Protein AF-A0A8H7QH98-F1 (afdb_monomer_lite)

Organism: NCBI:txid64648

pLDDT: mean 81.22, std 14.15, range [38.41, 97.0]

Secondary structure (DSSP, 8-state):
-----------HHHHHHHHHHHHHHHHHHHHHHHHHHHHHHHHHHHHHHHHHHHHHHHHHIIIIIHHHHHHHHHHHHHHTTT-HHHHHHHHHHHHHHHHH-HHHHHHHHHHH-TT-

Foldseek 3Di:
DDDDDDDPPPDVVVVVVVVVVVVVVVVVVVVVVVVVVVVVVVVVVVVVVVVVVVVVVVCCCPVFVVVVLVVVLVVLCVVCVVPPPSSVVVNVVVVCQCPPPVVSVVVCCVVRVVPD

Sequence (116 aa):
MVTTKAKVHKTQRGGLQIKGAAKRLEIQKSEQHNKIKESFHQYDLTKNKIIHLEDKKNNLLKQQLLPYLKEELQLLRLLYNDSTDQYQKEQKKFIKTIIGDDNKTTAFIKKHLKHI

Structure (mmCIF, N/CA/C/O backbone):
data_AF-A0A8H7QH98-F1
#
_entry.id   AF-A0A8H7QH98-F1
#
loop_
_atom_site.group_PDB
_atom_site.id
_atom_site.type_symbol
_atom_site.label_atom_id
_atom_site.label_alt_id
_atom_site.label_comp_id
_atom_site.label_asym_id
_atom_site.label_entity_id
_atom_site.label_seq_id
_atom_site.pdbx_PDB_ins_code
_atom_site.Cartn_x
_atom_site.Cartn_y
_atom_site.Cartn_z
_atom_site.occupancy
_atom_site.B_iso_or_equiv
_atom_site.auth_seq_id
_atom_site.auth_comp_id
_atom_site.auth_asym_id
_atom_site.auth_atom_id
_atom_site.pdbx_PDB_model_num
ATOM 1 N N . MET A 1 1 ? 56.535 21.041 -67.925 1.00 39.53 1 MET A N 1
ATOM 2 C CA . MET A 1 1 ? 56.121 20.690 -66.548 1.00 39.53 1 MET A CA 1
ATOM 3 C C . MET A 1 1 ? 54.809 19.924 -66.625 1.00 39.53 1 MET A C 1
ATOM 5 O O . MET A 1 1 ? 53.811 20.512 -67.012 1.00 39.53 1 MET A O 1
ATOM 9 N N . VAL A 1 2 ? 54.815 18.617 -66.353 1.00 38.41 2 VAL A N 1
ATOM 10 C CA . VAL A 1 2 ? 53.608 17.772 -66.394 1.00 38.41 2 VAL A CA 1
ATOM 11 C C . VAL A 1 2 ? 53.198 17.477 -64.956 1.00 38.41 2 VAL A C 1
ATOM 13 O O . VAL A 1 2 ? 53.914 16.785 -64.240 1.00 38.41 2 VAL A O 1
ATOM 16 N N . THR A 1 3 ? 52.075 18.036 -64.511 1.00 45.06 3 THR A N 1
ATOM 17 C CA . THR A 1 3 ? 51.493 17.754 -63.195 1.00 45.06 3 THR A CA 1
ATOM 18 C C . THR A 1 3 ? 50.578 16.537 -63.294 1.00 45.06 3 THR A C 1
ATOM 20 O O . THR A 1 3 ? 49.435 16.606 -63.744 1.00 45.06 3 THR A O 1
ATOM 23 N N . THR A 1 4 ? 51.084 15.381 -62.876 1.00 48.47 4 THR A N 1
ATOM 24 C CA . THR A 1 4 ? 50.303 14.151 -62.729 1.00 48.47 4 THR A CA 1
ATOM 25 C C . THR A 1 4 ? 49.374 14.268 -61.519 1.00 48.47 4 THR A C 1
ATOM 27 O O . THR A 1 4 ? 49.793 14.186 -60.367 1.00 48.47 4 THR A O 1
ATOM 30 N N . LYS A 1 5 ? 48.073 14.457 -61.771 1.00 51.66 5 LYS A N 1
ATOM 31 C CA . LYS A 1 5 ? 47.031 14.347 -60.741 1.00 51.66 5 LYS A CA 1
ATOM 32 C C . LYS A 1 5 ? 46.887 12.879 -60.333 1.00 51.66 5 LYS A C 1
ATOM 34 O O . LYS A 1 5 ? 46.366 12.071 -61.101 1.00 51.66 5 LYS A O 1
ATOM 39 N N . ALA A 1 6 ? 47.331 12.539 -59.126 1.00 50.62 6 ALA A N 1
ATOM 40 C CA . ALA A 1 6 ? 47.115 11.224 -58.534 1.00 50.62 6 ALA A CA 1
ATOM 41 C C . ALA A 1 6 ? 45.605 10.971 -58.358 1.00 50.62 6 ALA A C 1
ATOM 43 O O . ALA A 1 6 ? 44.942 11.593 -57.526 1.00 50.62 6 ALA A O 1
ATOM 44 N N . LYS A 1 7 ? 45.040 10.061 -59.161 1.00 51.00 7 LYS A N 1
ATOM 45 C CA . LYS A 1 7 ? 43.684 9.543 -58.951 1.00 51.00 7 LYS A CA 1
ATOM 46 C C . LYS A 1 7 ? 43.694 8.666 -57.702 1.00 51.00 7 LYS A C 1
ATOM 48 O O . LYS A 1 7 ? 44.195 7.546 -57.722 1.00 51.00 7 LYS A O 1
ATOM 53 N N . VAL A 1 8 ? 43.111 9.178 -56.621 1.00 54.38 8 VAL A N 1
ATOM 54 C CA . VAL A 1 8 ? 42.837 8.410 -55.402 1.00 54.38 8 VAL A CA 1
ATOM 55 C C . VAL A 1 8 ? 41.792 7.343 -55.736 1.00 54.38 8 VAL A C 1
ATOM 57 O O . VAL A 1 8 ? 40.589 7.611 -55.760 1.00 54.38 8 VAL A O 1
ATOM 60 N N . HIS A 1 9 ? 42.243 6.123 -56.018 1.00 49.03 9 HIS A N 1
ATOM 61 C CA . HIS A 1 9 ? 41.366 4.961 -56.107 1.00 49.03 9 HIS A CA 1
ATOM 62 C C . HIS A 1 9 ? 40.832 4.639 -54.706 1.00 49.03 9 HIS A C 1
ATOM 64 O O . HIS A 1 9 ? 41.483 3.962 -53.914 1.00 49.03 9 HIS A O 1
ATOM 70 N N . LYS A 1 10 ? 39.628 5.127 -54.385 1.00 58.53 10 LYS A N 1
ATOM 71 C CA . LYS A 1 10 ? 38.875 4.645 -53.221 1.00 58.53 10 LYS A CA 1
ATOM 72 C C . LYS A 1 10 ? 38.550 3.168 -53.449 1.00 58.53 10 LYS A C 1
ATOM 74 O O . LYS A 1 10 ? 37.736 2.828 -54.305 1.00 58.53 10 LYS A O 1
ATOM 79 N N . THR A 1 11 ? 39.190 2.287 -52.691 1.00 55.50 11 THR A N 1
ATOM 80 C CA . THR A 1 11 ? 38.901 0.853 -52.679 1.00 55.50 11 THR A CA 1
ATOM 81 C C . THR A 1 11 ? 37.447 0.630 -52.250 1.00 55.50 11 THR A C 1
ATOM 83 O O . THR A 1 11 ? 37.055 0.954 -51.129 1.00 55.50 11 THR A O 1
ATOM 86 N N . GLN A 1 12 ? 36.624 0.061 -53.140 1.00 59.31 12 GLN A N 1
ATOM 87 C CA . GLN A 1 12 ? 35.193 -0.210 -52.906 1.00 59.31 12 GLN A CA 1
ATOM 88 C C . GLN A 1 12 ? 34.923 -0.988 -51.601 1.00 59.31 12 GLN A C 1
ATOM 90 O O . GLN A 1 12 ? 33.886 -0.790 -50.967 1.00 59.31 12 GLN A O 1
ATOM 95 N N . ARG A 1 13 ? 35.882 -1.812 -51.151 1.00 59.22 13 ARG A N 1
ATOM 96 C CA . ARG A 1 13 ? 35.819 -2.555 -49.879 1.00 59.22 13 ARG A CA 1
ATOM 97 C C . ARG A 1 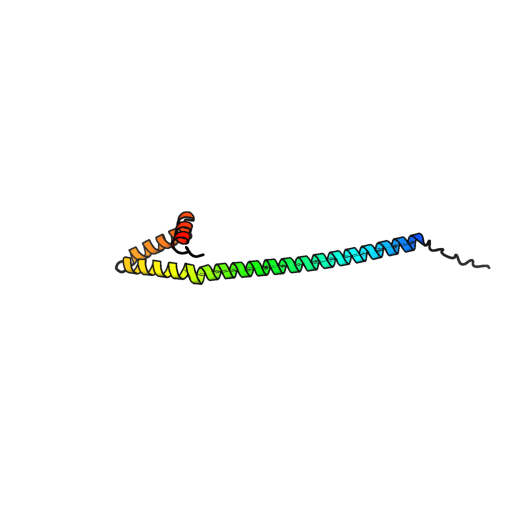13 ? 35.763 -1.648 -48.642 1.00 59.22 13 ARG A C 1
ATOM 99 O O . ARG A 1 13 ? 34.994 -1.944 -47.732 1.00 59.22 13 ARG A O 1
ATOM 106 N N . GLY A 1 14 ? 36.489 -0.527 -48.624 1.00 59.72 14 GLY A N 1
ATOM 107 C CA . GLY A 1 14 ? 36.447 0.428 -47.508 1.00 59.72 14 GLY A CA 1
ATOM 108 C C . GLY A 1 14 ? 35.102 1.157 -47.416 1.00 59.72 14 GLY A C 1
ATOM 109 O O . GLY A 1 14 ? 34.547 1.318 -46.333 1.00 59.72 14 GLY A O 1
ATOM 110 N N . GLY A 1 15 ? 34.510 1.512 -48.562 1.00 65.19 15 GLY A N 1
ATOM 111 C CA . GLY A 1 15 ? 33.186 2.143 -48.615 1.00 65.19 15 GLY A CA 1
ATOM 112 C C . GLY A 1 15 ? 32.049 1.230 -48.137 1.00 65.19 15 GLY A C 1
ATOM 113 O O . GLY A 1 15 ? 31.135 1.702 -47.461 1.00 65.19 15 GLY A O 1
ATOM 114 N N . LEU A 1 16 ? 32.111 -0.074 -48.437 1.00 65.06 16 LEU A N 1
ATOM 115 C CA . LEU A 1 16 ? 31.139 -1.055 -47.933 1.00 65.06 16 LEU A CA 1
ATOM 116 C C . LEU A 1 16 ? 31.248 -1.255 -46.415 1.00 65.06 16 LEU A C 1
ATOM 118 O O . LEU A 1 16 ? 30.224 -1.321 -45.738 1.00 65.06 16 LEU A O 1
ATOM 122 N N . GLN A 1 17 ? 32.469 -1.318 -45.878 1.00 70.38 17 GLN A N 1
ATOM 123 C CA . GLN A 1 17 ? 32.695 -1.457 -44.435 1.00 70.38 17 GLN A CA 1
ATOM 124 C C . GLN A 1 17 ? 32.172 -0.241 -43.659 1.00 70.38 17 GLN A C 1
ATOM 126 O O . GLN A 1 17 ? 31.494 -0.413 -42.647 1.00 70.38 17 GLN A O 1
ATOM 131 N N . ILE A 1 18 ? 32.387 0.976 -44.174 1.00 72.56 18 ILE A N 1
ATOM 132 C CA . ILE A 1 18 ? 31.867 2.215 -43.573 1.00 72.56 18 ILE A CA 1
ATOM 133 C C . ILE A 1 18 ? 30.330 2.242 -43.599 1.00 72.56 18 ILE A C 1
ATOM 135 O O . ILE A 1 18 ? 29.706 2.543 -42.584 1.00 72.56 18 ILE A O 1
ATOM 139 N N . LYS A 1 19 ? 29.698 1.865 -44.722 1.00 75.12 19 LYS A N 1
ATOM 140 C CA . LYS A 1 19 ? 28.227 1.765 -44.817 1.00 75.12 19 LYS A CA 1
ATOM 141 C C . LYS A 1 19 ? 27.655 0.712 -43.863 1.00 75.12 19 LYS A C 1
ATOM 143 O O . LYS A 1 19 ? 26.624 0.945 -43.236 1.00 75.12 19 LYS A O 1
ATOM 148 N N . GLY A 1 20 ? 28.335 -0.426 -43.723 1.00 81.38 20 GLY A N 1
ATOM 149 C CA . GLY A 1 20 ? 27.967 -1.470 -42.768 1.00 81.38 20 GLY A CA 1
ATOM 150 C C . GLY A 1 20 ? 28.059 -0.999 -41.315 1.00 81.38 20 GLY A C 1
ATOM 151 O O . GLY A 1 20 ? 27.152 -1.274 -40.533 1.00 81.38 20 GLY A O 1
ATOM 152 N N . ALA A 1 21 ? 29.113 -0.260 -40.959 1.00 82.56 21 ALA A N 1
ATOM 153 C CA . ALA A 1 21 ? 29.285 0.313 -39.624 1.00 82.56 21 ALA A CA 1
ATOM 154 C C . ALA A 1 21 ? 28.230 1.388 -39.309 1.00 82.56 21 ALA A C 1
ATOM 156 O O . ALA A 1 21 ? 27.644 1.366 -38.229 1.00 82.56 21 ALA A O 1
ATOM 157 N N . ALA A 1 22 ? 27.925 2.271 -40.267 1.00 83.75 22 ALA A N 1
ATOM 158 C CA . ALA A 1 22 ? 26.886 3.291 -40.117 1.00 83.75 22 ALA A CA 1
ATOM 159 C C . ALA A 1 22 ? 25.501 2.671 -39.864 1.00 83.75 22 ALA A C 1
ATOM 161 O O . ALA A 1 22 ? 24.824 3.051 -38.912 1.00 83.75 22 ALA A O 1
ATOM 162 N N . LYS A 1 23 ? 25.124 1.641 -40.636 1.00 88.25 23 LYS A N 1
ATOM 163 C CA . LYS A 1 23 ? 23.849 0.933 -40.447 1.00 88.25 23 LYS A CA 1
ATOM 164 C C . LYS A 1 23 ? 23.754 0.251 -39.076 1.00 88.25 23 LYS A C 1
ATOM 166 O O . LYS A 1 23 ? 22.698 0.267 -38.454 1.00 88.25 23 LYS A O 1
ATOM 171 N N . ARG A 1 24 ? 24.852 -0.331 -38.575 1.00 88.88 24 ARG A N 1
ATOM 172 C CA . ARG A 1 24 ? 24.889 -0.922 -37.222 1.00 88.88 24 ARG A CA 1
ATOM 173 C C . ARG A 1 24 ? 24.721 0.135 -36.131 1.00 88.88 24 ARG A C 1
ATOM 175 O O . ARG A 1 24 ? 24.009 -0.119 -35.168 1.00 88.88 24 ARG A O 1
ATOM 182 N N . LEU A 1 25 ? 25.334 1.308 -36.291 1.00 90.56 25 LEU A N 1
ATOM 183 C CA . LEU A 1 25 ? 25.177 2.426 -35.355 1.00 90.56 25 LEU A CA 1
ATOM 184 C C . LEU A 1 25 ? 23.742 2.964 -35.331 1.00 90.56 25 LEU A C 1
ATOM 186 O O . LEU A 1 25 ? 23.234 3.276 -34.258 1.00 90.56 25 LEU A O 1
ATOM 190 N N . GLU A 1 26 ? 23.075 3.058 -36.483 1.00 90.75 26 GLU A N 1
ATOM 191 C CA . GLU A 1 26 ? 21.659 3.446 -36.547 1.00 90.75 26 GLU A CA 1
ATOM 192 C C . GLU A 1 26 ? 20.759 2.445 -35.820 1.00 90.75 26 GLU A C 1
ATOM 194 O O . GLU A 1 26 ? 19.923 2.851 -35.012 1.00 90.75 26 GLU A O 1
ATOM 199 N N . ILE A 1 27 ? 20.976 1.143 -36.042 1.00 91.69 27 ILE A N 1
ATOM 200 C CA . ILE A 1 27 ? 20.240 0.080 -35.345 1.00 91.69 27 ILE A CA 1
ATOM 201 C C . ILE A 1 27 ? 20.479 0.173 -33.833 1.00 91.69 27 ILE A C 1
ATOM 203 O O . ILE A 1 27 ? 19.519 0.221 -33.073 1.00 91.69 27 ILE A O 1
ATOM 207 N N . GLN A 1 28 ? 21.733 0.310 -33.389 1.00 93.31 28 GLN A N 1
ATOM 208 C CA . GLN A 1 28 ? 22.057 0.455 -31.965 1.00 93.31 28 GLN A CA 1
ATOM 209 C C . GLN A 1 28 ? 21.401 1.686 -31.331 1.00 93.31 28 GLN A C 1
ATOM 211 O O . GLN A 1 28 ? 20.877 1.597 -30.223 1.00 93.31 28 GLN A O 1
ATOM 216 N N . LYS A 1 29 ? 21.394 2.834 -32.020 1.00 92.44 29 LYS A N 1
ATOM 217 C CA . LYS A 1 29 ? 20.715 4.044 -31.532 1.00 92.44 29 LYS A CA 1
ATOM 218 C C . LYS A 1 29 ? 19.204 3.846 -31.437 1.00 92.44 29 LYS A C 1
ATOM 220 O O . LYS A 1 29 ? 18.598 4.287 -30.463 1.00 92.44 29 LYS A O 1
ATOM 225 N N . SER A 1 30 ? 18.599 3.172 -32.415 1.00 93.88 30 SER A N 1
ATOM 226 C CA . SER A 1 30 ? 17.172 2.842 -32.392 1.00 93.88 30 SER A CA 1
ATOM 227 C C . SER A 1 30 ? 16.830 1.886 -31.245 1.00 93.88 30 SER A C 1
ATOM 229 O O . SER A 1 30 ? 15.886 2.138 -30.500 1.00 93.88 30 SER A O 1
ATOM 231 N N . GLU A 1 31 ? 17.639 0.849 -31.028 1.00 94.19 31 GLU A N 1
ATOM 232 C CA . GLU A 1 31 ? 17.486 -0.076 -29.901 1.00 94.19 31 GLU A CA 1
ATOM 233 C C . GLU A 1 31 ? 17.637 0.635 -28.552 1.00 94.19 31 GLU A C 1
ATOM 235 O O . GLU A 1 31 ? 16.846 0.403 -27.641 1.00 94.19 31 GLU A O 1
ATOM 240 N N . GLN A 1 32 ? 18.620 1.530 -28.415 1.00 93.62 32 GLN A N 1
ATOM 241 C CA . GLN A 1 32 ? 18.792 2.349 -27.212 1.00 93.62 32 GLN A CA 1
ATOM 242 C C . GLN A 1 32 ? 17.579 3.249 -26.965 1.00 93.62 32 GLN A C 1
ATOM 244 O O . GLN A 1 32 ? 17.085 3.317 -25.841 1.00 93.62 32 GLN A O 1
ATOM 249 N N . HIS A 1 33 ? 17.068 3.902 -28.010 1.00 94.00 33 HIS A N 1
ATOM 250 C CA . HIS A 1 33 ? 15.870 4.729 -27.914 1.00 94.00 33 HIS A CA 1
ATOM 251 C C . HIS A 1 33 ? 14.651 3.914 -27.460 1.00 94.00 33 HIS A C 1
ATOM 253 O O . HIS A 1 33 ? 13.933 4.331 -26.550 1.00 94.00 33 HIS A O 1
ATOM 259 N N . ASN A 1 34 ? 14.456 2.722 -28.029 1.00 94.94 34 ASN A N 1
ATOM 260 C CA . ASN A 1 34 ? 13.365 1.829 -27.645 1.00 94.94 34 ASN A CA 1
ATOM 261 C C . ASN A 1 34 ? 13.501 1.357 -26.193 1.00 94.94 34 ASN A C 1
ATOM 263 O O . ASN A 1 34 ? 12.527 1.427 -25.449 1.00 94.94 34 ASN A O 1
ATOM 267 N N . LYS A 1 35 ? 14.709 0.989 -25.748 1.00 95.62 35 LYS A N 1
ATOM 268 C CA . LYS A 1 35 ? 14.969 0.618 -24.345 1.00 95.62 35 LYS A CA 1
ATOM 269 C C . LYS A 1 35 ? 14.644 1.749 -23.373 1.00 95.62 35 LYS A C 1
ATOM 271 O O . LYS A 1 35 ? 14.066 1.510 -22.315 1.00 95.62 35 LYS A O 1
ATOM 276 N N . ILE A 1 36 ? 14.998 2.987 -23.719 1.00 94.81 36 ILE A N 1
ATOM 277 C CA . ILE A 1 36 ? 14.657 4.161 -22.906 1.00 94.81 36 ILE A CA 1
ATOM 278 C C . ILE A 1 36 ? 13.136 4.323 -22.833 1.00 94.81 36 ILE A C 1
ATOM 280 O O . ILE A 1 36 ? 12.588 4.484 -21.744 1.00 94.81 36 ILE A O 1
ATOM 284 N N . LYS A 1 37 ? 12.442 4.219 -23.971 1.00 96.25 37 LYS A N 1
ATOM 285 C CA . LYS A 1 37 ? 10.979 4.310 -24.033 1.00 96.25 37 LYS A CA 1
ATOM 286 C C . LYS A 1 37 ? 10.299 3.232 -23.181 1.00 96.25 37 LYS A C 1
ATOM 288 O O . LYS A 1 37 ? 9.387 3.541 -22.420 1.00 96.25 37 LYS A O 1
ATOM 293 N N . GLU A 1 38 ? 10.763 1.990 -23.274 1.00 95.88 38 GLU A N 1
ATOM 294 C CA . GLU A 1 38 ? 10.288 0.880 -22.442 1.00 95.88 38 GLU A CA 1
ATOM 295 C C . GLU A 1 38 ? 10.540 1.141 -20.954 1.00 95.88 38 GLU A C 1
ATOM 297 O O . GLU A 1 38 ? 9.649 0.921 -20.138 1.00 95.88 38 GLU A O 1
ATOM 302 N N . SER A 1 39 ? 11.711 1.674 -20.597 1.00 94.81 39 SER A N 1
ATOM 303 C CA . SER A 1 39 ? 12.053 2.007 -19.207 1.00 94.81 39 SER A CA 1
ATOM 304 C C . SER A 1 39 ? 11.099 3.051 -18.619 1.00 94.81 39 SER A C 1
ATOM 306 O O . SER A 1 39 ? 10.611 2.874 -17.504 1.00 94.81 39 SER A O 1
ATOM 308 N N . PHE A 1 40 ? 10.777 4.106 -19.377 1.00 96.69 40 PHE A N 1
ATOM 309 C CA . PHE A 1 40 ? 9.782 5.101 -18.960 1.00 96.69 40 PHE A CA 1
ATOM 310 C C . PHE A 1 40 ? 8.391 4.488 -18.802 1.00 96.69 40 PHE A C 1
ATOM 312 O O . PHE A 1 40 ? 7.722 4.729 -17.800 1.00 96.69 40 PHE A O 1
ATOM 319 N N . HIS A 1 41 ? 7.980 3.637 -19.741 1.00 96.00 41 HIS A N 1
ATOM 320 C CA . HIS A 1 41 ? 6.690 2.964 -19.648 1.00 96.00 41 HIS A CA 1
ATOM 321 C C . HIS A 1 41 ? 6.590 2.068 -18.401 1.00 96.00 41 HIS A C 1
ATOM 323 O O . HIS A 1 41 ? 5.593 2.113 -17.684 1.00 96.00 41 HIS A O 1
ATOM 329 N N . GLN A 1 42 ? 7.637 1.296 -18.097 1.00 95.50 42 GLN A N 1
ATOM 330 C CA . GLN A 1 42 ? 7.690 0.460 -16.892 1.00 95.50 42 GLN A CA 1
ATOM 331 C C . GLN A 1 42 ? 7.681 1.289 -15.604 1.00 95.50 42 GLN A C 1
ATOM 333 O O . GLN A 1 42 ? 7.029 0.910 -14.625 1.00 95.50 42 GLN A O 1
ATOM 338 N N . TYR A 1 43 ? 8.368 2.433 -15.603 1.00 95.62 43 TYR A N 1
ATOM 339 C CA . TYR A 1 43 ? 8.320 3.377 -14.492 1.00 95.62 43 TYR A CA 1
ATOM 340 C C . TYR A 1 43 ? 6.892 3.878 -14.251 1.00 95.62 43 TYR A C 1
ATOM 342 O O . TYR A 1 43 ? 6.408 3.798 -13.122 1.00 95.62 43 TYR A O 1
ATOM 350 N N . ASP A 1 44 ? 6.187 4.312 -15.298 1.00 96.38 44 ASP A N 1
ATOM 351 C CA . ASP A 1 44 ? 4.816 4.815 -15.176 1.00 96.38 44 ASP A CA 1
ATOM 352 C C . ASP A 1 44 ? 3.843 3.735 -14.688 1.00 96.38 44 ASP A C 1
ATOM 354 O O . ASP A 1 44 ? 3.031 3.986 -13.796 1.00 96.38 44 ASP A O 1
ATOM 358 N N . LEU A 1 45 ? 3.956 2.507 -15.206 1.00 96.38 45 LEU A N 1
ATOM 359 C CA . LEU A 1 45 ? 3.165 1.372 -14.721 1.00 96.38 45 LEU A CA 1
ATOM 360 C C . LEU A 1 45 ? 3.410 1.108 -13.231 1.00 96.38 45 LEU A C 1
ATOM 362 O O . LEU A 1 45 ? 2.464 0.924 -12.462 1.00 96.38 45 LEU A O 1
ATOM 366 N N . THR A 1 46 ? 4.676 1.120 -12.815 1.00 95.06 46 THR A N 1
ATOM 367 C CA . THR A 1 46 ? 5.059 0.896 -11.417 1.00 95.06 46 THR A CA 1
ATOM 368 C C . THR A 1 46 ? 4.535 2.011 -10.520 1.00 95.06 46 THR A C 1
ATOM 370 O O . THR A 1 46 ? 3.934 1.736 -9.482 1.00 95.06 46 THR A O 1
ATOM 373 N N . LYS A 1 47 ? 4.689 3.268 -10.942 1.00 97.00 47 LYS A N 1
ATOM 374 C CA . LYS A 1 47 ? 4.170 4.444 -10.241 1.00 97.00 47 LYS A CA 1
ATOM 375 C C . LYS A 1 47 ? 2.656 4.359 -10.054 1.00 97.00 47 LYS A C 1
ATOM 377 O O . LYS A 1 47 ? 2.171 4.514 -8.936 1.00 97.00 47 LYS A O 1
ATOM 382 N N . ASN A 1 48 ? 1.914 4.049 -11.114 1.00 94.25 48 ASN A N 1
ATOM 383 C CA . ASN A 1 48 ? 0.458 3.916 -11.051 1.00 94.25 48 ASN A CA 1
ATOM 384 C C . ASN A 1 48 ? 0.029 2.775 -10.125 1.00 94.25 48 ASN A C 1
ATOM 386 O O . ASN A 1 48 ? -0.930 2.914 -9.369 1.00 94.25 48 ASN A O 1
ATOM 390 N N . LYS A 1 49 ? 0.764 1.657 -10.135 1.00 94.44 49 LYS A N 1
ATOM 391 C CA . LYS A 1 49 ? 0.517 0.543 -9.218 1.00 94.44 49 LYS A CA 1
ATOM 392 C C . LYS A 1 49 ? 0.726 0.950 -7.759 1.00 94.44 49 LYS A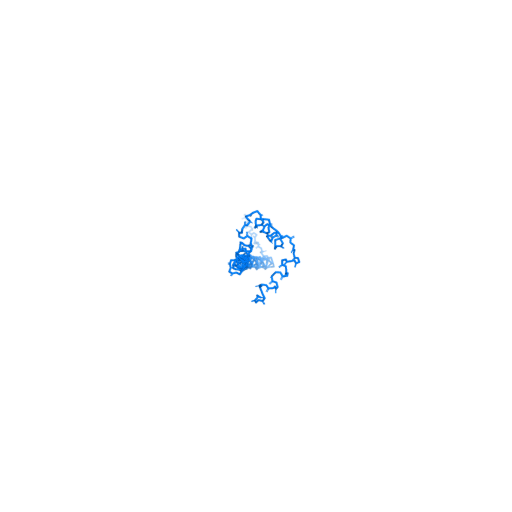 C 1
ATOM 394 O O . LYS A 1 49 ? -0.083 0.567 -6.920 1.00 94.44 49 LYS A O 1
ATOM 399 N N . ILE A 1 50 ? 1.773 1.719 -7.456 1.00 94.12 50 ILE A N 1
ATOM 400 C CA . ILE A 1 50 ? 2.020 2.234 -6.101 1.00 94.12 50 ILE A CA 1
ATOM 401 C C . ILE A 1 50 ? 0.853 3.117 -5.655 1.00 94.12 50 ILE A C 1
ATOM 403 O O . ILE A 1 50 ? 0.271 2.843 -4.610 1.00 94.12 50 ILE A O 1
ATOM 407 N N . ILE A 1 51 ? 0.452 4.088 -6.482 1.00 95.06 51 ILE A N 1
ATOM 408 C CA . ILE A 1 51 ? -0.681 4.982 -6.188 1.00 95.06 51 ILE A CA 1
ATOM 409 C C . ILE A 1 51 ? -1.951 4.167 -5.915 1.00 95.06 51 ILE A C 1
ATOM 411 O O . ILE A 1 51 ? -2.609 4.350 -4.896 1.00 95.06 51 ILE A O 1
ATOM 415 N N . HIS A 1 52 ? -2.256 3.191 -6.771 1.00 93.69 52 HIS A N 1
ATOM 416 C CA . HIS A 1 52 ? -3.428 2.341 -6.591 1.00 93.69 52 HIS A CA 1
ATOM 417 C C . HIS A 1 52 ? -3.391 1.534 -5.281 1.00 93.69 52 HIS A C 1
ATOM 419 O O . HIS A 1 52 ? -4.414 1.375 -4.613 1.00 93.69 52 HIS A O 1
ATOM 425 N N . LEU A 1 53 ? -2.223 1.013 -4.893 1.00 92.00 53 LEU A N 1
ATOM 426 C CA . LEU A 1 53 ? -2.061 0.291 -3.631 1.00 92.00 53 LEU A CA 1
ATOM 427 C C . LEU A 1 53 ? -2.205 1.217 -2.418 1.00 92.00 53 LEU A C 1
ATOM 429 O O . LEU A 1 53 ? -2.806 0.814 -1.420 1.00 92.00 53 LEU A O 1
ATOM 433 N N . GLU A 1 54 ? -1.699 2.446 -2.500 1.00 92.06 54 GLU A N 1
ATOM 434 C CA . GLU A 1 54 ? -1.884 3.464 -1.464 1.00 92.06 54 GLU A CA 1
ATOM 435 C C . GLU A 1 54 ? -3.357 3.840 -1.308 1.00 92.06 54 GLU A C 1
ATOM 437 O O . GLU A 1 54 ? -3.866 3.844 -0.185 1.00 92.06 54 GLU A O 1
ATOM 442 N N . ASP A 1 55 ? -4.068 4.055 -2.414 1.00 92.06 55 ASP A N 1
ATOM 443 C CA . ASP A 1 55 ? -5.506 4.325 -2.410 1.00 92.06 55 ASP A CA 1
ATOM 444 C C . ASP A 1 55 ? -6.292 3.155 -1.824 1.00 92.06 55 ASP A C 1
ATOM 446 O O . ASP A 1 55 ? -7.143 3.349 -0.954 1.00 92.06 55 ASP A O 1
ATOM 450 N N . LYS A 1 56 ? -5.971 1.918 -2.222 1.00 86.75 56 LYS A N 1
ATOM 451 C CA . LYS A 1 56 ? -6.599 0.716 -1.662 1.00 86.75 56 LYS A CA 1
ATOM 452 C C . LYS A 1 56 ? -6.363 0.615 -0.154 1.00 86.75 56 LYS A C 1
ATOM 454 O O . LYS A 1 56 ? -7.308 0.356 0.590 1.00 86.75 56 LYS A O 1
ATOM 459 N N . LYS A 1 57 ? -5.131 0.857 0.310 1.00 86.56 57 LYS A N 1
ATOM 460 C CA . LYS A 1 57 ? -4.790 0.870 1.742 1.00 86.56 57 LYS A CA 1
ATOM 461 C C . LYS A 1 57 ? -5.576 1.947 2.488 1.00 86.56 57 LYS A C 1
ATOM 463 O O . LYS A 1 57 ? -6.137 1.680 3.548 1.00 86.56 57 LYS A O 1
ATOM 468 N N . ASN A 1 58 ? -5.629 3.156 1.938 1.00 85.31 58 ASN A N 1
ATOM 469 C CA . ASN A 1 58 ? -6.323 4.287 2.544 1.00 85.31 58 ASN A CA 1
ATOM 470 C C . ASN A 1 58 ? -7.837 4.067 2.594 1.00 85.31 58 ASN A C 1
ATOM 472 O O . ASN A 1 58 ? -8.465 4.402 3.598 1.00 85.31 58 ASN A O 1
ATOM 476 N N . ASN A 1 59 ? -8.420 3.475 1.554 1.00 86.69 59 ASN A N 1
ATOM 477 C CA . ASN A 1 59 ? -9.836 3.124 1.524 1.00 86.69 59 ASN A CA 1
ATOM 478 C C . ASN A 1 59 ? -10.162 2.046 2.555 1.00 86.69 59 ASN A C 1
ATOM 480 O O . ASN A 1 59 ? -11.096 2.226 3.329 1.00 86.69 59 ASN A O 1
ATOM 484 N N . LEU A 1 60 ? -9.352 0.989 2.647 1.00 84.12 60 LEU A N 1
ATOM 485 C CA . LEU A 1 60 ? -9.500 -0.048 3.671 1.00 84.12 60 LEU A CA 1
ATOM 486 C C . LEU A 1 60 ? -9.412 0.541 5.089 1.00 84.12 60 LEU A C 1
ATOM 488 O O . LEU A 1 60 ? -10.250 0.255 5.945 1.00 84.12 60 LEU A O 1
ATOM 492 N N . LEU A 1 61 ? -8.457 1.445 5.325 1.00 83.50 61 LEU A N 1
ATOM 493 C CA . LEU A 1 61 ? -8.333 2.152 6.599 1.00 83.50 61 LEU A CA 1
ATOM 494 C C . LEU A 1 61 ? -9.580 2.997 6.911 1.00 83.50 61 LEU A C 1
ATOM 496 O O . LEU A 1 61 ? -10.120 2.910 8.011 1.00 83.50 61 LEU A O 1
ATOM 500 N N . LYS A 1 62 ? -10.038 3.816 5.958 1.00 85.25 62 LYS A N 1
ATOM 501 C CA . LYS A 1 62 ? -11.124 4.785 6.174 1.00 85.25 62 LYS A CA 1
ATOM 502 C C . LYS A 1 62 ? -12.510 4.157 6.221 1.00 85.25 62 LYS A C 1
ATOM 504 O O . LYS A 1 62 ? -13.325 4.580 7.031 1.00 85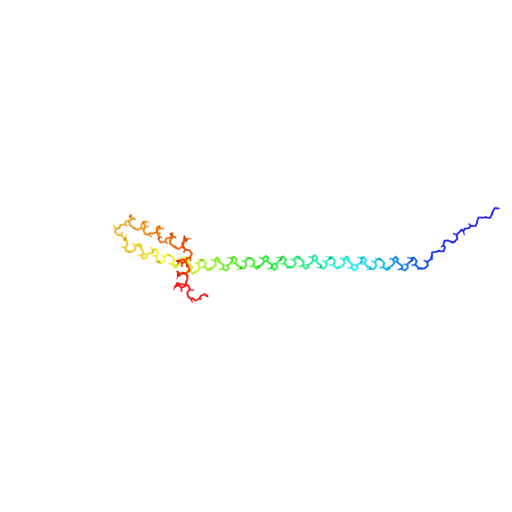.25 62 LYS A O 1
ATOM 509 N N . GLN A 1 63 ? -12.793 3.212 5.332 1.00 83.50 63 GLN A N 1
ATOM 510 C CA . GLN A 1 63 ? -14.136 2.663 5.148 1.00 83.50 63 GLN A CA 1
ATOM 511 C C . GLN A 1 63 ? -14.405 1.454 6.033 1.00 83.50 63 GLN A C 1
ATOM 513 O O . GLN A 1 63 ? -15.559 1.189 6.345 1.00 83.50 63 GLN A O 1
ATOM 518 N N . GLN A 1 64 ? -13.364 0.720 6.426 1.00 79.88 64 GLN A N 1
ATOM 519 C CA . GLN A 1 64 ? -13.534 -0.515 7.185 1.00 79.88 64 GLN A CA 1
ATOM 520 C C . GLN A 1 64 ? -12.931 -0.365 8.576 1.00 79.88 64 GLN A C 1
ATOM 522 O O . GLN A 1 64 ? -13.644 -0.442 9.571 1.00 79.88 64 GLN A O 1
ATOM 527 N N . LEU A 1 65 ? -11.632 -0.078 8.671 1.00 81.19 65 LEU A N 1
ATOM 528 C CA . LEU A 1 65 ? -10.925 -0.182 9.947 1.00 81.19 65 LEU A CA 1
ATOM 529 C C . LEU A 1 65 ? -11.313 0.925 10.948 1.00 81.19 65 LEU A C 1
ATOM 531 O O . LEU A 1 65 ? -11.579 0.630 12.112 1.00 81.19 65 LEU A O 1
ATOM 535 N N . LEU A 1 66 ? -11.395 2.188 10.512 1.00 84.94 66 LEU A N 1
ATOM 536 C CA . LEU A 1 66 ? -11.758 3.313 11.386 1.00 84.94 66 LEU A CA 1
ATOM 537 C C . LEU A 1 66 ? -13.195 3.238 11.941 1.00 84.94 66 LEU A C 1
ATOM 539 O O . LEU A 1 66 ? -13.349 3.476 13.141 1.00 84.94 66 LEU A O 1
ATOM 543 N N . PRO A 1 67 ? -14.237 2.912 11.147 1.00 87.06 67 PRO A N 1
ATOM 544 C CA . PRO A 1 67 ? -15.590 2.730 11.669 1.00 87.06 67 PRO A CA 1
ATOM 545 C C . PRO A 1 67 ? -15.666 1.675 12.774 1.00 87.06 67 PRO A C 1
ATOM 547 O O . PRO A 1 67 ? -16.174 1.979 13.850 1.00 87.06 67 PRO A O 1
ATOM 550 N N . TYR A 1 68 ? -15.061 0.498 12.573 1.00 83.88 68 TYR A N 1
ATOM 551 C CA . TYR A 1 68 ? -15.036 -0.551 13.598 1.00 83.88 68 TYR A CA 1
ATOM 552 C C . TYR A 1 68 ? -14.326 -0.106 14.877 1.00 83.88 68 TYR A C 1
ATOM 554 O O . TYR A 1 68 ? -14.839 -0.303 15.976 1.00 83.88 68 TYR A O 1
ATOM 562 N N . LEU A 1 69 ? -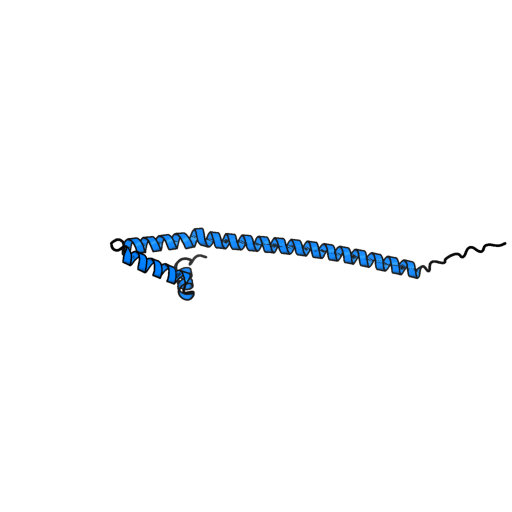13.159 0.537 14.756 1.00 85.50 69 LEU A N 1
ATOM 563 C CA . LEU A 1 69 ? -12.462 1.069 15.929 1.00 85.50 69 LEU A CA 1
ATOM 564 C C . LEU A 1 69 ? -13.310 2.099 16.677 1.00 85.50 69 LEU A C 1
ATOM 566 O O . LEU A 1 69 ? -13.278 2.146 17.904 1.00 85.50 69 LEU A O 1
ATOM 570 N N . LYS A 1 70 ? -14.069 2.926 15.953 1.00 87.12 70 LYS A N 1
ATOM 571 C CA . LYS A 1 70 ? -14.957 3.920 16.554 1.00 87.12 70 LYS A CA 1
ATOM 572 C C . LYS A 1 70 ? -16.105 3.260 17.319 1.00 87.12 70 LYS A C 1
ATOM 574 O O . LYS A 1 70 ? -16.394 3.704 18.427 1.00 87.12 70 LYS A O 1
ATOM 579 N N . GLU A 1 71 ? -16.721 2.220 16.764 1.00 87.50 71 GLU A N 1
ATOM 580 C CA . GLU A 1 71 ? -17.788 1.456 17.424 1.00 87.50 71 GLU A CA 1
ATOM 581 C C . GLU A 1 71 ? -17.289 0.774 18.705 1.00 87.50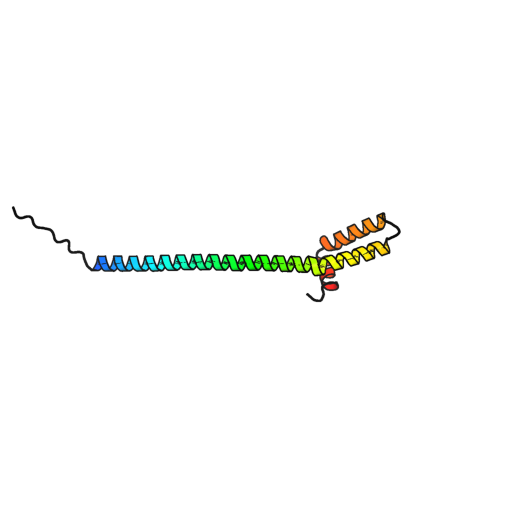 71 GLU A C 1
ATOM 583 O O . GLU A 1 71 ? -17.878 0.951 19.769 1.00 87.50 71 GLU A O 1
ATOM 588 N N . GLU A 1 72 ? -16.153 0.077 18.650 1.00 85.50 72 GLU A N 1
ATOM 589 C CA . GLU A 1 72 ? -15.551 -0.582 19.821 1.00 85.50 72 GLU A CA 1
ATOM 590 C C . GLU A 1 72 ? -15.183 0.427 20.923 1.00 85.50 72 GLU A C 1
ATOM 592 O O . GLU A 1 72 ? -15.438 0.205 22.107 1.00 85.50 72 GLU A O 1
ATOM 597 N N . LEU A 1 73 ? -14.640 1.591 20.547 1.00 87.06 73 LEU A N 1
ATOM 598 C CA . LEU A 1 73 ? -14.355 2.666 21.501 1.00 87.06 73 LEU A CA 1
ATOM 599 C C . LEU A 1 73 ? -15.630 3.266 22.111 1.00 87.06 73 LEU A C 1
ATOM 601 O O . LEU A 1 73 ? -15.621 3.645 23.283 1.00 87.06 73 LEU A O 1
ATOM 605 N N . GLN A 1 74 ? -16.726 3.347 21.351 1.00 89.06 74 GLN A N 1
ATOM 606 C CA . GLN A 1 74 ? -18.024 3.764 21.883 1.00 89.06 74 GLN A CA 1
ATOM 607 C C . GLN A 1 74 ? -18.574 2.741 22.879 1.00 89.06 74 GLN A C 1
ATOM 609 O O . GLN A 1 74 ? -19.033 3.140 23.947 1.00 89.06 74 GLN A O 1
ATOM 614 N N . LEU A 1 75 ? -18.469 1.443 22.585 1.00 88.62 75 LEU A N 1
ATOM 615 C CA . LEU A 1 75 ? -18.858 0.379 23.515 1.00 88.62 75 LEU A CA 1
ATOM 616 C C . LEU A 1 75 ? -18.033 0.427 24.805 1.00 88.62 75 LEU A C 1
ATOM 618 O O . LEU A 1 75 ? -18.601 0.387 25.893 1.00 88.62 75 LEU A O 1
ATOM 622 N N . LEU A 1 76 ? -16.711 0.602 24.703 1.00 87.75 76 LEU A N 1
ATOM 623 C CA . LEU A 1 76 ? -15.846 0.809 25.869 1.00 87.75 76 LEU A CA 1
ATOM 624 C C . LEU A 1 76 ? -16.276 2.030 26.687 1.00 87.75 76 LEU A C 1
ATOM 626 O O . LEU A 1 76 ? -16.306 1.972 27.914 1.00 87.75 76 LEU A O 1
ATOM 630 N N . ARG A 1 77 ? -16.641 3.132 26.026 1.00 88.19 77 ARG A N 1
ATOM 631 C CA . ARG A 1 77 ? -17.129 4.330 26.714 1.00 88.19 77 ARG A CA 1
ATOM 632 C C . ARG A 1 77 ? -18.449 4.084 27.438 1.00 88.19 77 ARG A C 1
ATOM 634 O O . ARG A 1 77 ? -18.617 4.597 28.534 1.00 88.19 77 ARG A O 1
ATOM 641 N N . LEU A 1 78 ? -19.358 3.308 26.852 1.00 89.19 78 LEU A N 1
ATOM 642 C CA . LEU A 1 78 ? -20.618 2.929 27.496 1.00 89.19 78 LEU A CA 1
ATOM 643 C C . LEU A 1 78 ? -20.384 2.019 28.710 1.00 89.19 78 LEU A C 1
ATOM 645 O O . LEU A 1 78 ? -21.017 2.213 29.741 1.00 89.19 78 LEU A O 1
ATOM 649 N N . LEU A 1 79 ? -19.451 1.069 28.612 1.00 89.62 79 LEU A N 1
ATOM 650 C CA . LEU A 1 79 ? -19.119 0.140 29.699 1.00 89.62 79 LEU A CA 1
ATOM 651 C C . LEU A 1 79 ? -18.471 0.829 30.905 1.00 89.62 79 LEU A C 1
ATOM 653 O O . LEU A 1 79 ? -18.715 0.433 32.039 1.00 89.62 79 LEU A O 1
ATOM 657 N N . TYR A 1 80 ? -17.653 1.854 30.661 1.00 89.62 80 TYR A N 1
ATOM 658 C CA . TYR A 1 80 ? -16.927 2.592 31.699 1.00 89.62 80 TYR A CA 1
ATOM 659 C C . TYR A 1 80 ? -17.441 4.029 31.861 1.00 89.62 80 TYR A C 1
ATOM 661 O O . TYR A 1 80 ? -16.684 4.918 32.252 1.00 89.62 80 TYR A O 1
ATOM 669 N N . ASN A 1 81 ? -18.719 4.269 31.550 1.00 79.19 81 ASN A N 1
ATOM 670 C CA . ASN A 1 81 ? -19.305 5.612 31.496 1.00 79.19 81 ASN A CA 1
ATOM 671 C C . ASN A 1 81 ? -19.194 6.369 32.831 1.00 79.19 81 ASN A C 1
ATOM 673 O O . ASN A 1 81 ? -19.004 7.583 32.843 1.00 79.19 81 ASN A O 1
ATOM 677 N N . ASP A 1 82 ? -19.235 5.637 33.945 1.00 82.12 82 ASP A N 1
ATOM 678 C CA . ASP A 1 82 ? -19.201 6.200 35.297 1.00 82.12 82 ASP A CA 1
ATOM 679 C C . ASP A 1 82 ? -17.771 6.455 35.813 1.00 82.12 82 ASP A C 1
ATOM 681 O O . ASP A 1 82 ? -17.584 7.056 36.870 1.00 82.12 82 ASP A O 1
ATOM 685 N N . SER A 1 83 ? -16.737 6.014 35.083 1.00 88.00 83 SER A N 1
ATOM 686 C CA . SER A 1 83 ? -15.338 6.158 35.495 1.00 88.00 83 SER A CA 1
ATOM 687 C C . SER A 1 83 ? -14.431 6.547 34.330 1.00 88.00 83 SER A C 1
ATOM 689 O O . SER A 1 83 ? -13.872 5.708 33.618 1.00 88.00 83 SER A O 1
ATOM 691 N N . THR A 1 84 ? -14.214 7.857 34.190 1.00 85.88 84 THR A N 1
ATOM 692 C CA . THR A 1 84 ? -13.325 8.447 33.177 1.00 85.88 84 THR A CA 1
ATOM 693 C C . THR A 1 84 ? -11.913 7.854 33.216 1.00 85.88 84 THR A C 1
ATOM 695 O O . THR A 1 84 ? -11.332 7.588 32.163 1.00 85.88 84 THR A O 1
ATOM 698 N N . ASP A 1 85 ? -11.372 7.588 34.407 1.00 88.06 85 ASP A N 1
ATOM 699 C CA . ASP A 1 85 ? -10.026 7.026 34.567 1.00 88.06 85 ASP A CA 1
ATOM 700 C C . ASP A 1 85 ? -9.943 5.567 34.100 1.00 88.06 85 ASP A C 1
ATOM 702 O O . ASP A 1 85 ? -8.983 5.179 33.424 1.00 88.06 85 ASP A O 1
ATOM 706 N N . GLN A 1 86 ? -10.960 4.752 34.404 1.00 87.00 86 GLN A N 1
ATOM 707 C CA . GLN A 1 86 ? -11.023 3.371 33.918 1.00 87.00 86 GLN A CA 1
ATOM 708 C C . GLN A 1 86 ? -11.205 3.327 32.402 1.00 87.00 86 GLN A C 1
ATOM 710 O O . GLN A 1 86 ? -10.493 2.577 31.728 1.00 87.00 86 GLN A O 1
ATOM 715 N N . TYR A 1 87 ? -12.067 4.189 31.855 1.00 89.75 87 TYR A N 1
ATOM 716 C CA . TYR A 1 87 ? -12.233 4.336 30.413 1.00 89.75 87 TYR A CA 1
ATOM 717 C C . TYR A 1 87 ? -10.904 4.672 29.722 1.00 89.75 87 TYR A C 1
ATOM 719 O O . TYR A 1 87 ? -10.509 3.986 28.780 1.00 89.75 87 TYR A O 1
ATOM 727 N N . GLN A 1 88 ? -10.165 5.677 30.206 1.00 88.69 88 GLN A N 1
ATOM 728 C CA . GLN A 1 88 ? -8.881 6.061 29.609 1.00 88.69 88 GLN A CA 1
ATOM 729 C C . GLN A 1 88 ? -7.839 4.935 29.673 1.00 88.69 88 GLN A C 1
ATOM 731 O O . GLN A 1 88 ? -7.049 4.758 28.738 1.00 88.69 88 GLN A O 1
ATOM 736 N N . LYS A 1 89 ? -7.819 4.161 30.764 1.00 91.31 89 LYS A N 1
ATOM 737 C CA . LYS A 1 89 ? -6.902 3.027 30.928 1.00 91.31 89 LYS A CA 1
ATOM 738 C C . LYS A 1 89 ? -7.209 1.904 29.937 1.00 91.31 89 LYS A C 1
ATOM 740 O O . LYS A 1 89 ? -6.298 1.441 29.244 1.00 91.31 89 LYS A O 1
ATOM 745 N N . GLU A 1 90 ? -8.470 1.490 29.837 1.00 88.31 90 GLU A N 1
ATOM 746 C CA . GLU A 1 90 ? -8.878 0.421 28.921 1.00 88.31 90 GLU A CA 1
ATOM 747 C C . GLU A 1 90 ? -8.815 0.870 27.455 1.00 88.31 90 GLU A C 1
ATOM 749 O O . GLU A 1 90 ? -8.369 0.099 26.610 1.00 88.31 90 GLU A O 1
ATOM 754 N N . GLN A 1 91 ? -9.099 2.141 27.148 1.00 89.00 91 GLN A N 1
ATOM 755 C CA . GLN A 1 91 ? -8.877 2.719 25.819 1.00 89.00 91 GLN A CA 1
ATOM 756 C C . GLN A 1 91 ? -7.410 2.585 25.384 1.00 89.00 91 GLN A C 1
ATOM 758 O O . GLN A 1 91 ? -7.121 2.090 24.292 1.00 89.00 91 GLN A O 1
ATOM 763 N N . LYS A 1 92 ? -6.461 3.003 26.232 1.00 88.38 92 LYS A N 1
ATOM 764 C CA . LYS A 1 92 ? -5.023 2.897 25.928 1.00 88.38 92 LYS A CA 1
ATOM 765 C C . LYS A 1 92 ? -4.599 1.445 25.721 1.00 88.38 92 LY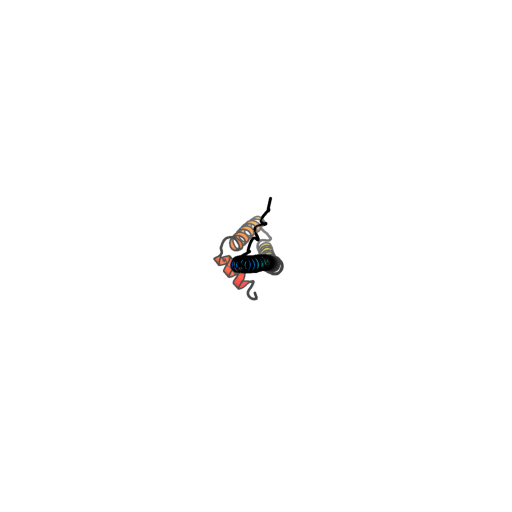S A C 1
ATOM 767 O O . LYS A 1 92 ? -3.819 1.153 24.815 1.00 88.38 92 LYS A O 1
ATOM 772 N N . LYS A 1 93 ? -5.119 0.532 26.541 1.00 87.94 93 LYS A N 1
ATOM 773 C CA . LYS A 1 93 ? -4.852 -0.905 26.431 1.00 87.94 93 LYS A CA 1
ATOM 774 C C . LYS A 1 93 ? -5.418 -1.484 25.136 1.00 87.94 93 LYS A C 1
ATOM 776 O O . LYS A 1 93 ? -4.696 -2.199 24.447 1.00 87.94 93 LYS A O 1
ATOM 781 N N . PHE A 1 94 ? -6.647 -1.138 24.765 1.00 85.81 94 PHE A N 1
ATOM 782 C CA . PHE A 1 94 ? -7.276 -1.547 23.509 1.00 85.81 94 PHE A CA 1
ATOM 783 C C . PHE A 1 94 ? -6.455 -1.094 22.296 1.00 85.81 94 PHE A C 1
ATOM 785 O O . PHE A 1 94 ? -6.045 -1.927 21.488 1.00 85.81 94 PHE A O 1
ATOM 792 N N . ILE A 1 95 ? -6.094 0.193 22.235 1.00 83.56 95 ILE A N 1
ATOM 793 C CA . ILE A 1 95 ? -5.251 0.748 21.163 1.00 83.56 95 ILE A CA 1
ATOM 794 C C . ILE A 1 95 ? -3.904 0.018 21.097 1.00 83.56 95 ILE A C 1
ATOM 796 O O . ILE A 1 95 ? -3.482 -0.408 20.024 1.00 83.56 95 ILE A O 1
ATOM 800 N N . LYS A 1 96 ? -3.247 -0.193 22.244 1.00 84.75 96 LYS A N 1
ATOM 801 C CA . LYS A 1 96 ? -1.971 -0.920 22.310 1.00 84.75 96 LYS A CA 1
ATOM 802 C C . LYS A 1 96 ? -2.101 -2.370 21.840 1.00 84.75 96 LYS A C 1
ATOM 804 O O . LYS A 1 96 ? -1.167 -2.899 21.254 1.00 84.75 96 LYS A O 1
ATOM 809 N N . THR A 1 97 ? -3.242 -3.004 22.079 1.00 80.94 97 THR A N 1
ATOM 810 C CA . THR A 1 97 ? -3.490 -4.395 21.681 1.00 80.94 97 THR A CA 1
ATOM 811 C C . THR A 1 97 ? -3.701 -4.518 20.173 1.00 80.94 97 THR A C 1
ATOM 813 O O . THR A 1 97 ? -3.261 -5.493 19.576 1.00 80.94 97 THR A O 1
ATOM 816 N N . ILE A 1 98 ? -4.340 -3.524 19.554 1.00 76.50 98 ILE A N 1
ATOM 817 C CA . ILE A 1 98 ? -4.579 -3.506 18.107 1.00 76.50 98 ILE A CA 1
ATOM 818 C C . ILE A 1 98 ? -3.342 -3.068 17.321 1.00 76.50 98 ILE A C 1
ATOM 820 O O . ILE A 1 98 ? -3.131 -3.566 16.219 1.00 76.50 98 ILE A O 1
ATOM 824 N N . ILE A 1 99 ? -2.532 -2.152 17.859 1.00 75.69 99 ILE A N 1
ATOM 825 C CA . ILE A 1 99 ? -1.373 -1.583 17.150 1.00 75.69 99 ILE A CA 1
ATOM 826 C C . ILE A 1 99 ? -0.054 -2.289 17.510 1.00 75.69 99 ILE A C 1
ATOM 828 O O . ILE A 1 99 ? 0.878 -2.268 16.717 1.00 75.69 99 ILE A O 1
ATOM 832 N N . GLY A 1 100 ? 0.056 -2.889 18.698 1.00 73.00 100 GLY A N 1
ATOM 833 C CA . GLY A 1 100 ? 1.333 -3.354 19.252 1.00 73.00 100 GLY A CA 1
ATOM 834 C C . GLY A 1 100 ? 1.540 -4.868 19.334 1.00 73.00 100 GLY A C 1
ATOM 835 O O . GLY A 1 100 ? 2.583 -5.277 19.832 1.00 73.00 100 GLY A O 1
ATOM 836 N N . ASP A 1 101 ? 0.578 -5.698 18.921 1.00 81.12 101 ASP A N 1
ATOM 837 C CA . ASP A 1 101 ? 0.667 -7.165 19.005 1.00 81.12 101 ASP A CA 1
ATOM 838 C C . ASP A 1 101 ? 0.135 -7.804 17.715 1.00 81.12 101 ASP A C 1
ATOM 840 O O . ASP A 1 101 ? -1.071 -8.010 17.568 1.00 81.12 101 ASP A O 1
ATOM 844 N N . ASP A 1 102 ? 1.044 -8.137 16.791 1.00 76.69 102 ASP A N 1
ATOM 845 C CA . ASP A 1 102 ? 0.736 -8.642 15.443 1.00 76.69 102 ASP A CA 1
ATOM 846 C C . ASP A 1 102 ? -0.228 -9.839 15.444 1.00 76.69 102 ASP A C 1
ATOM 848 O O . ASP A 1 102 ? -1.087 -9.966 14.563 1.00 76.69 102 ASP A O 1
ATOM 852 N N . ASN A 1 103 ? -0.144 -10.709 16.455 1.00 79.38 103 ASN A N 1
ATOM 853 C CA . ASN A 1 103 ? -1.019 -11.875 16.574 1.00 79.38 103 ASN A CA 1
ATOM 854 C C . ASN A 1 103 ? -2.457 -11.463 16.899 1.00 79.38 103 ASN A C 1
ATOM 856 O O . ASN A 1 103 ? -3.413 -11.992 16.322 1.00 79.38 103 ASN A O 1
ATOM 860 N N . LYS A 1 104 ? -2.624 -10.489 17.796 1.00 73.88 104 LYS A N 1
ATOM 861 C CA . LYS A 1 104 ? -3.942 -9.955 18.156 1.00 73.88 104 LYS A CA 1
ATOM 862 C C . LYS A 1 104 ? -4.495 -9.040 17.078 1.00 73.88 104 LYS A C 1
ATOM 864 O O . LYS A 1 104 ? -5.693 -9.108 16.813 1.00 73.88 104 LYS A O 1
ATOM 869 N N . THR A 1 105 ? -3.648 -8.279 16.391 1.00 75.25 105 THR A N 1
ATOM 870 C CA . THR A 1 105 ? -4.025 -7.528 15.189 1.00 75.25 105 THR A CA 1
ATOM 871 C C . THR A 1 105 ? -4.552 -8.475 14.113 1.00 75.25 105 THR A C 1
ATOM 873 O O . THR A 1 105 ? -5.629 -8.251 13.565 1.00 75.25 105 THR A O 1
ATOM 876 N N . THR A 1 106 ? -3.867 -9.595 13.870 1.00 76.44 106 THR A N 1
ATOM 877 C CA . THR A 1 106 ? -4.304 -10.607 12.896 1.00 76.44 106 THR A CA 1
ATOM 878 C C . THR A 1 106 ? -5.626 -11.259 13.304 1.00 76.44 106 THR A C 1
ATOM 880 O O . THR A 1 106 ? -6.507 -11.445 12.465 1.00 76.44 106 THR A O 1
ATOM 883 N N . ALA A 1 107 ? -5.802 -11.591 14.587 1.00 78.31 107 ALA A N 1
ATOM 884 C CA . ALA A 1 107 ? -7.063 -12.128 15.098 1.00 78.31 107 ALA A CA 1
ATOM 885 C C . ALA A 1 107 ? -8.215 -11.114 14.975 1.00 78.31 107 ALA A C 1
ATOM 887 O O . ALA A 1 107 ? -9.318 -11.489 14.578 1.00 78.31 107 ALA A O 1
ATOM 888 N N . PHE A 1 108 ? -7.954 -9.835 15.255 1.00 76.44 108 PHE A N 1
ATOM 889 C CA . PHE A 1 108 ? -8.908 -8.741 15.085 1.00 76.44 108 PHE A CA 1
ATOM 890 C C . PHE A 1 108 ? -9.327 -8.591 13.617 1.00 76.44 108 PHE A C 1
ATOM 892 O O . PHE A 1 108 ? -10.518 -8.645 13.315 1.00 76.44 108 PHE A O 1
ATOM 899 N N . ILE A 1 109 ? -8.363 -8.526 12.692 1.00 76.06 109 ILE A N 1
ATOM 900 C CA . ILE A 1 109 ? -8.613 -8.494 11.243 1.00 76.06 109 ILE A CA 1
ATOM 901 C C . ILE A 1 109 ? -9.452 -9.711 10.827 1.00 76.06 109 ILE A C 1
ATOM 903 O O . ILE A 1 109 ? -10.504 -9.561 10.218 1.00 76.06 109 ILE A O 1
ATOM 907 N N . LYS A 1 110 ? -9.068 -10.927 11.230 1.00 77.50 110 LYS A N 1
ATOM 908 C CA . LYS A 1 110 ? -9.817 -12.153 10.903 1.00 77.50 110 LYS A CA 1
ATOM 909 C C . LYS A 1 110 ? -11.210 -12.221 11.514 1.00 77.50 110 LYS A C 1
ATOM 911 O O . LYS A 1 110 ? -12.026 -12.993 11.029 1.00 77.50 110 LYS A O 1
ATOM 916 N N . LYS A 1 111 ? -11.486 -11.516 12.609 1.00 76.25 111 LYS A N 1
ATOM 917 C CA . LYS A 1 111 ? -12.796 -11.538 13.269 1.00 76.25 111 LYS A CA 1
ATOM 918 C C . LYS A 1 111 ? -13.729 -10.477 12.693 1.00 76.25 111 LYS A C 1
ATOM 920 O O . LYS A 1 111 ? -14.896 -10.780 12.466 1.00 76.25 111 LYS A O 1
ATOM 925 N N . HIS A 1 112 ? -13.205 -9.281 12.445 1.00 71.06 112 HIS A N 1
ATOM 926 C CA . HIS A 1 112 ? -13.992 -8.091 12.118 1.00 71.06 112 HIS A CA 1
ATOM 927 C C . HIS A 1 112 ? -13.924 -7.700 10.635 1.00 71.06 112 HIS A C 1
ATOM 929 O O . HIS A 1 112 ? -14.797 -6.990 10.155 1.00 71.06 112 HIS A O 1
ATOM 935 N N . LEU A 1 113 ? -12.943 -8.206 9.882 1.00 72.12 113 LEU A N 1
ATOM 936 C CA . LEU A 1 113 ? -12.751 -7.928 8.454 1.00 72.12 113 LEU A CA 1
ATOM 937 C C . LEU A 1 113 ? -12.911 -9.193 7.583 1.00 72.12 113 LEU A C 1
ATOM 939 O O . LEU A 1 113 ? -12.299 -9.298 6.526 1.00 72.12 113 LEU A O 1
ATOM 943 N N . LYS A 1 114 ? -13.745 -10.160 8.010 1.00 61.16 114 LYS A N 1
ATOM 944 C CA . LYS A 1 114 ? -13.947 -11.499 7.391 1.00 61.16 114 LYS A CA 1
ATOM 945 C C . LYS A 1 114 ? -14.345 -11.528 5.906 1.00 61.16 114 LYS A C 1
ATOM 947 O O . LYS A 1 114 ? -14.376 -12.610 5.330 1.00 61.16 114 LYS A O 1
ATOM 952 N N . HIS A 1 115 ? -14.663 -10.388 5.302 1.00 53.66 115 HIS A N 1
ATOM 953 C CA . HIS A 1 115 ? -15.155 -10.284 3.925 1.00 53.66 115 HIS A CA 1
ATOM 954 C C . HIS A 1 115 ? -14.222 -9.489 2.997 1.00 53.66 115 HIS A C 1
ATOM 956 O O . HIS A 1 115 ? -14.692 -8.883 2.036 1.00 53.66 115 HIS A O 1
ATOM 962 N N . ILE A 1 116 ? -12.918 -9.467 3.288 1.00 51.81 116 ILE A N 1
ATOM 963 C CA . ILE A 1 116 ? -11.887 -8.874 2.420 1.00 51.81 116 ILE A CA 1
ATOM 964 C C . ILE A 1 116 ? -11.143 -9.968 1.662 1.00 51.81 116 ILE A C 1
ATOM 966 O O . ILE A 1 116 ? -10.764 -10.967 2.315 1.00 51.81 116 ILE A O 1
#

Radius of gyration: 36.27 Å; chains: 1; bounding box: 77×33×102 Å